Protein AF-A0A285Q6C9-F1 (afdb_monomer_lite)

Structure (mmCIF, N/CA/C/O backbone):
data_AF-A0A285Q6C9-F1
#
_entry.id   AF-A0A285Q6C9-F1
#
loop_
_atom_site.group_PDB
_atom_site.id
_atom_site.type_symbol
_atom_site.label_atom_id
_atom_site.label_alt_id
_atom_site.label_comp_id
_atom_site.label_asym_id
_atom_site.label_entity_id
_atom_site.label_seq_id
_atom_site.pdbx_PDB_ins_code
_atom_site.Cartn_x
_atom_site.Cartn_y
_atom_site.Cartn_z
_atom_site.occupancy
_atom_site.B_iso_or_equiv
_atom_site.auth_seq_id
_atom_site.auth_comp_id
_atom_site.auth_asym_id
_atom_site.auth_atom_id
_atom_site.pdbx_PDB_model_num
ATOM 1 N N . MET A 1 1 ? -42.654 -22.975 80.083 1.00 62.50 1 MET A N 1
ATOM 2 C CA . MET A 1 1 ? -42.907 -23.068 78.622 1.00 62.50 1 MET A CA 1
ATOM 3 C C . MET A 1 1 ? -43.471 -21.779 78.001 1.00 62.50 1 MET A C 1
ATOM 5 O O . MET A 1 1 ? -42.908 -21.329 77.015 1.00 62.50 1 MET A O 1
ATOM 9 N N . LYS A 1 2 ? -44.500 -21.121 78.572 1.00 69.81 2 LYS A N 1
ATOM 10 C CA . LYS A 1 2 ? -45.094 -19.877 78.010 1.00 69.81 2 LYS A CA 1
ATOM 11 C C . LYS A 1 2 ? -44.124 -18.691 77.835 1.00 69.81 2 LYS A C 1
ATOM 13 O O . LYS A 1 2 ? -44.267 -17.933 76.885 1.00 69.81 2 LYS A O 1
ATOM 18 N N . LEU A 1 3 ? -43.153 -18.527 78.736 1.00 76.00 3 LEU A N 1
ATOM 19 C CA . LEU A 1 3 ? -42.164 -17.437 78.679 1.00 76.00 3 LEU A CA 1
ATOM 20 C C . LEU A 1 3 ? -41.164 -17.612 77.526 1.00 76.00 3 LEU A C 1
ATOM 22 O O . LEU A 1 3 ? -40.919 -16.675 76.777 1.00 76.00 3 LEU A O 1
ATOM 26 N N . VAL A 1 4 ? -40.667 -18.835 77.331 1.00 78.81 4 VAL A N 1
ATOM 27 C CA . VAL A 1 4 ? -39.724 -19.178 76.253 1.00 78.81 4 VAL A CA 1
ATOM 28 C C . VAL A 1 4 ? -40.367 -18.986 74.876 1.00 78.81 4 VAL A C 1
ATOM 30 O O . VAL A 1 4 ? -39.743 -18.422 73.984 1.00 78.81 4 VAL A O 1
ATOM 33 N N . LEU A 1 5 ? -41.641 -19.366 74.723 1.00 82.12 5 LEU A N 1
ATOM 34 C CA . LEU A 1 5 ? -42.379 -19.206 73.465 1.00 82.12 5 LEU A CA 1
ATOM 35 C C . LEU A 1 5 ? -42.563 -17.730 73.068 1.00 82.12 5 LEU A C 1
ATOM 37 O O . LEU A 1 5 ? -42.442 -17.398 71.893 1.00 82.12 5 LEU A O 1
ATOM 41 N N . LYS A 1 6 ? -42.798 -16.841 74.045 1.00 80.75 6 LYS A N 1
ATOM 42 C CA . LYS A 1 6 ? -42.922 -15.390 73.815 1.00 80.75 6 LYS A CA 1
ATOM 43 C C . LYS A 1 6 ? -41.599 -14.744 73.394 1.00 80.75 6 LYS A C 1
ATOM 45 O O . LYS A 1 6 ? -41.591 -13.851 72.551 1.00 80.75 6 LYS A O 1
ATOM 50 N N . ILE A 1 7 ? -40.483 -15.199 73.965 1.00 84.81 7 ILE A N 1
ATOM 51 C CA . ILE A 1 7 ? -39.147 -14.706 73.604 1.00 84.81 7 ILE A CA 1
ATOM 52 C C . ILE A 1 7 ? -38.782 -15.187 72.194 1.00 84.81 7 ILE A C 1
ATOM 54 O O . ILE A 1 7 ? -38.379 -14.383 71.357 1.00 84.81 7 ILE A O 1
ATOM 58 N N . ALA A 1 8 ? -39.007 -16.471 71.900 1.00 85.31 8 ALA A N 1
ATOM 59 C CA . ALA A 1 8 ? -38.747 -17.046 70.583 1.00 85.31 8 ALA A CA 1
ATOM 60 C C . ALA A 1 8 ? -39.564 -16.361 69.473 1.00 85.31 8 ALA A C 1
ATOM 62 O O . ALA A 1 8 ? -39.008 -16.029 68.428 1.00 85.31 8 ALA A O 1
ATOM 63 N N . SER A 1 9 ? -40.851 -16.072 69.710 1.00 88.12 9 SER A N 1
ATOM 64 C CA . SER A 1 9 ? -41.679 -15.341 68.740 1.00 88.12 9 SER A CA 1
ATOM 65 C C . SER A 1 9 ? -41.191 -13.911 68.506 1.00 88.12 9 SER A C 1
ATOM 67 O O . SER A 1 9 ? -41.241 -13.431 67.377 1.00 88.12 9 SER A O 1
ATOM 69 N N . GLY A 1 10 ? -40.691 -13.236 69.548 1.00 89.19 10 GLY A N 1
ATOM 70 C CA . GLY A 1 10 ? -40.145 -11.881 69.434 1.00 89.19 10 GLY A CA 1
ATOM 71 C C . GLY A 1 10 ? -38.878 -11.826 68.577 1.00 89.19 10 GLY A C 1
ATOM 72 O O . GLY A 1 10 ? -38.758 -10.960 67.714 1.00 89.19 10 GLY A O 1
ATOM 73 N N . VAL A 1 11 ? -37.969 -12.789 68.756 1.00 91.12 11 VAL A N 1
ATOM 74 C CA . VAL A 1 11 ? -36.733 -12.890 67.958 1.00 91.12 11 VAL A CA 1
ATOM 75 C C . VAL A 1 11 ? -37.040 -13.220 66.496 1.00 91.12 11 VAL A C 1
ATOM 77 O O . VAL A 1 11 ? -36.467 -12.609 65.595 1.00 91.12 11 VAL A O 1
ATOM 80 N N . LEU A 1 12 ? -37.983 -14.135 66.249 1.00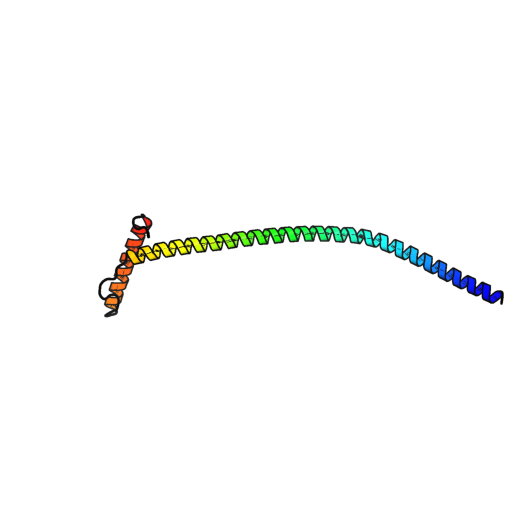 93.31 12 LEU A N 1
ATOM 81 C CA . LEU A 1 12 ? -38.426 -14.478 64.894 1.00 93.31 12 LEU A CA 1
ATOM 82 C C . LEU A 1 12 ? -39.040 -13.273 64.171 1.00 93.31 12 LEU A C 1
ATOM 84 O O . LEU A 1 12 ? -38.666 -12.984 63.036 1.00 93.31 12 LEU A O 1
ATOM 88 N N . LEU A 1 13 ? -39.926 -12.531 64.842 1.00 92.25 13 LEU A N 1
ATOM 89 C CA . LEU A 1 13 ? -40.522 -11.311 64.294 1.00 92.25 13 LEU A CA 1
ATOM 90 C C . LEU A 1 13 ? -39.464 -10.244 63.992 1.00 92.25 13 LEU A C 1
ATOM 92 O O . LEU A 1 13 ? -39.460 -9.688 62.896 1.00 92.25 13 LEU A O 1
ATOM 96 N N . ALA A 1 14 ? -38.529 -9.999 64.912 1.00 92.06 14 ALA A N 1
ATOM 97 C CA . ALA A 1 14 ? -37.446 -9.040 64.697 1.00 92.06 14 ALA A CA 1
ATOM 98 C C . ALA A 1 14 ? -36.561 -9.421 63.496 1.00 92.06 14 ALA A C 1
ATOM 100 O O . ALA A 1 14 ? -36.187 -8.558 62.697 1.00 92.06 14 ALA A O 1
ATOM 101 N N . GLY A 1 15 ? -36.268 -10.715 63.331 1.00 93.81 15 GLY A N 1
ATOM 102 C CA . GLY A 1 15 ? -35.517 -11.234 62.189 1.00 93.81 15 GLY A CA 1
ATOM 103 C C . GLY A 1 15 ? -36.238 -11.009 60.858 1.00 93.81 15 GLY A C 1
ATOM 104 O O . GLY A 1 15 ? -35.632 -10.498 59.917 1.00 93.81 15 GLY A O 1
ATOM 105 N N . ILE A 1 16 ? -37.538 -11.311 60.795 1.00 94.75 16 ILE A N 1
ATOM 106 C CA . IL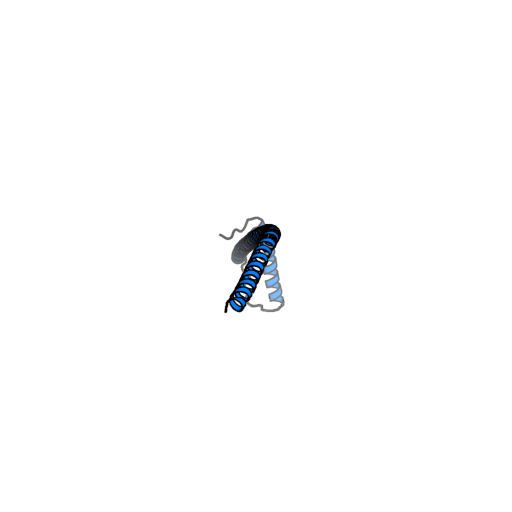E A 1 16 ? -38.358 -11.115 59.588 1.00 94.75 16 ILE A CA 1
ATOM 107 C C . ILE A 1 16 ? -38.437 -9.631 59.215 1.00 94.75 16 ILE A C 1
ATOM 109 O O . ILE A 1 16 ? -38.241 -9.281 58.052 1.00 94.75 16 ILE A O 1
ATOM 113 N N . ILE A 1 17 ? -38.665 -8.751 60.193 1.00 94.69 17 ILE A N 1
ATOM 114 C CA . ILE A 1 17 ? -38.751 -7.304 59.957 1.00 94.69 17 ILE A CA 1
ATOM 115 C C . ILE A 1 17 ? -37.415 -6.772 59.428 1.00 94.69 17 ILE A C 1
ATOM 117 O O . ILE A 1 17 ? -37.381 -6.043 58.440 1.00 94.69 17 ILE A O 1
ATOM 121 N N . THR A 1 18 ? -36.299 -7.187 60.031 1.00 93.81 18 THR A N 1
ATOM 122 C CA . THR A 1 18 ? -34.961 -6.750 59.606 1.00 93.81 18 THR A CA 1
ATOM 123 C C . THR A 1 18 ? -34.633 -7.246 58.197 1.00 93.81 18 THR A C 1
ATOM 125 O O . THR A 1 18 ? -34.053 -6.510 57.396 1.00 93.81 18 THR A O 1
ATOM 128 N N . PHE A 1 19 ? -35.028 -8.478 57.867 1.00 95.00 19 PHE A N 1
ATOM 129 C CA . PHE A 1 19 ? -34.868 -9.035 56.527 1.00 95.00 19 PHE A CA 1
ATOM 130 C C . PHE A 1 19 ? -35.699 -8.270 55.491 1.00 95.00 19 PHE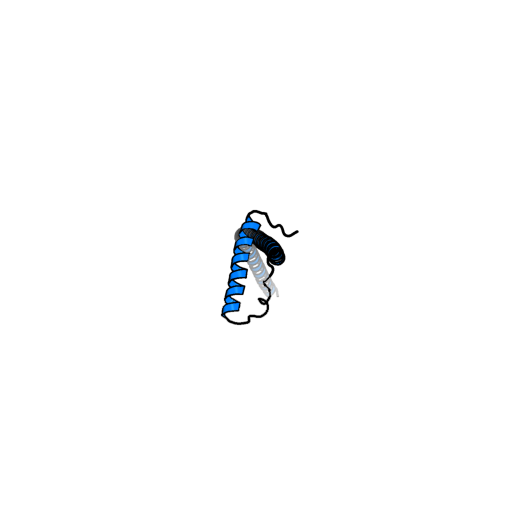 A C 1
ATOM 132 O O . PHE A 1 19 ? -35.160 -7.873 54.460 1.00 95.00 19 PHE A O 1
ATOM 139 N N . ALA A 1 20 ? -36.972 -7.994 55.784 1.00 94.56 20 ALA A N 1
ATOM 140 C CA . ALA A 1 20 ? -37.855 -7.248 54.890 1.00 94.56 20 ALA A CA 1
ATOM 141 C C . ALA A 1 20 ? -37.339 -5.825 54.624 1.00 94.56 20 ALA A C 1
ATOM 143 O O . ALA A 1 20 ? -37.294 -5.393 53.474 1.00 94.56 20 ALA A O 1
ATOM 144 N N . VAL A 1 21 ? -36.870 -5.122 55.662 1.00 94.25 21 VAL A N 1
ATOM 145 C CA . VAL A 1 21 ? -36.283 -3.779 55.525 1.00 94.25 21 VAL A CA 1
ATOM 146 C C . VAL A 1 21 ? -35.014 -3.815 54.675 1.00 94.25 21 VAL A C 1
ATOM 148 O O . VAL A 1 21 ? -34.848 -2.976 53.792 1.00 94.25 21 VAL A O 1
ATOM 151 N N . ARG A 1 22 ? -34.129 -4.799 54.883 1.00 93.06 22 ARG A N 1
ATOM 152 C CA . ARG A 1 22 ? -32.925 -4.945 54.052 1.00 93.06 22 ARG A CA 1
ATOM 153 C C . ARG A 1 22 ? -33.254 -5.283 52.604 1.00 93.06 22 ARG A C 1
ATOM 155 O O . ARG A 1 22 ? -32.651 -4.697 51.714 1.00 93.06 22 ARG A O 1
ATOM 162 N N . ALA A 1 23 ? -34.205 -6.182 52.363 1.00 93.00 23 ALA A N 1
ATOM 163 C CA . ALA A 1 23 ? -34.635 -6.535 51.015 1.00 93.00 23 ALA A CA 1
ATOM 164 C C . ALA A 1 23 ? -35.229 -5.320 50.283 1.00 93.00 23 ALA A C 1
ATOM 166 O O . ALA A 1 23 ? -34.838 -5.038 49.151 1.00 93.00 23 ALA A O 1
ATOM 167 N N . ALA A 1 24 ? -36.093 -4.552 50.956 1.00 92.25 24 ALA A N 1
ATOM 168 C CA . ALA A 1 24 ? -36.651 -3.315 50.417 1.00 92.25 24 ALA A CA 1
ATOM 169 C C . ALA A 1 24 ? -35.549 -2.288 50.109 1.00 92.25 24 ALA A C 1
ATOM 171 O O . ALA A 1 24 ? -35.501 -1.752 49.002 1.00 92.25 24 ALA A O 1
ATOM 172 N N . TYR A 1 25 ? -34.612 -2.083 51.039 1.00 94.00 25 TYR A N 1
ATOM 173 C CA . TYR A 1 25 ? -33.491 -1.162 50.854 1.00 94.00 25 TYR A CA 1
ATOM 174 C C . TYR A 1 25 ? -32.609 -1.549 49.658 1.00 94.00 25 TYR A C 1
ATOM 176 O O . TYR A 1 25 ? -32.301 -0.701 48.827 1.00 94.00 25 TYR A O 1
ATOM 184 N N . VAL A 1 26 ? -32.255 -2.832 49.523 1.00 92.31 26 VAL A N 1
ATOM 185 C CA . VAL A 1 26 ? -31.456 -3.329 48.391 1.00 92.31 26 VAL A CA 1
ATOM 186 C C . VAL A 1 26 ? -32.212 -3.186 47.070 1.00 92.31 26 VAL A C 1
ATOM 188 O O . VAL A 1 26 ? -31.635 -2.746 46.082 1.00 92.31 26 VAL A O 1
ATOM 191 N N . SER A 1 27 ? -33.508 -3.507 47.032 1.00 88.19 27 SER A N 1
ATOM 192 C CA . SER A 1 27 ? -34.302 -3.358 45.804 1.00 88.19 27 SER A CA 1
ATOM 193 C C . SER A 1 27 ? -34.385 -1.901 45.331 1.00 88.19 27 SER A C 1
ATOM 195 O O . SER A 1 27 ? -34.300 -1.628 44.134 1.00 88.19 27 SER A O 1
ATOM 197 N N . TYR A 1 28 ? -34.465 -0.961 46.276 1.00 90.50 28 TYR A N 1
ATOM 198 C CA . TYR A 1 28 ? -34.500 0.469 45.998 1.00 90.50 28 TYR A CA 1
ATOM 199 C C . TYR A 1 28 ? -33.160 0.987 45.460 1.00 90.50 28 TYR A C 1
ATOM 201 O O . TYR A 1 28 ? -33.127 1.692 44.452 1.00 90.50 28 TYR A O 1
ATOM 209 N N . THR A 1 29 ? -32.039 0.602 46.081 1.00 88.38 29 THR A N 1
ATOM 210 C CA . THR A 1 29 ? -30.710 1.037 45.623 1.00 88.38 29 THR A CA 1
ATOM 211 C C . THR A 1 29 ? -30.343 0.445 44.265 1.00 88.38 29 THR A C 1
ATOM 213 O O . THR A 1 29 ? -29.736 1.136 43.447 1.00 88.38 29 THR A O 1
ATOM 216 N N . VAL A 1 30 ? -30.754 -0.797 43.987 1.00 89.06 30 VAL A N 1
ATOM 217 C CA . VAL A 1 30 ? -30.553 -1.435 42.679 1.00 89.06 30 VAL A CA 1
ATOM 218 C C . VAL A 1 30 ? -31.293 -0.679 41.577 1.00 89.06 30 VAL A C 1
ATOM 220 O O . VAL A 1 30 ? -30.696 -0.423 40.535 1.00 89.06 30 VAL A O 1
ATOM 223 N N . HIS A 1 31 ? -32.543 -0.263 41.798 1.00 84.25 31 HIS A N 1
ATOM 224 C CA . HIS A 1 31 ? -33.301 0.481 40.786 1.00 84.25 31 HIS A CA 1
ATOM 225 C C . HIS A 1 31 ? -32.611 1.789 40.379 1.00 84.25 31 HIS A C 1
ATOM 227 O O . HIS A 1 31 ? -32.392 2.017 39.189 1.00 84.25 31 HIS A O 1
ATOM 233 N N . ILE A 1 32 ? -32.175 2.585 41.358 1.00 85.81 32 ILE A N 1
ATOM 234 C CA . ILE A 1 32 ? -31.468 3.851 41.108 1.00 85.81 32 ILE A CA 1
ATOM 235 C C . ILE A 1 32 ? -30.137 3.602 40.387 1.00 85.81 32 ILE A C 1
ATOM 237 O O . ILE A 1 32 ? -29.791 4.306 39.440 1.00 85.81 32 ILE A O 1
ATOM 241 N N . ALA A 1 33 ? -29.396 2.569 40.796 1.00 86.88 33 ALA A N 1
ATOM 242 C CA . ALA A 1 33 ? -28.129 2.228 40.160 1.00 86.88 33 ALA A CA 1
ATOM 243 C C . ALA A 1 33 ? -28.310 1.786 38.697 1.00 86.88 33 ALA A C 1
ATOM 245 O O . ALA A 1 33 ? -27.479 2.115 37.852 1.00 86.88 33 ALA A O 1
ATOM 246 N N . THR A 1 34 ? -29.387 1.060 38.376 1.00 88.56 34 THR A N 1
ATOM 247 C CA . THR A 1 34 ? -29.621 0.568 37.009 1.00 88.56 34 THR A CA 1
ATOM 248 C C . THR A 1 34 ? -29.931 1.667 35.999 1.00 88.56 34 THR A C 1
ATOM 250 O O . THR A 1 34 ? -29.563 1.514 34.837 1.00 88.56 34 THR A O 1
ATOM 253 N N . GLU A 1 35 ? -30.567 2.767 36.405 1.00 85.44 35 GLU A N 1
ATOM 254 C CA . GLU A 1 35 ? -30.864 3.888 35.501 1.00 85.44 35 GLU A CA 1
ATOM 255 C C . GLU A 1 35 ? -29.586 4.620 35.083 1.00 85.44 35 GLU A C 1
ATOM 257 O O . GLU A 1 35 ? -29.323 4.747 33.888 1.00 85.44 35 GLU A O 1
ATOM 262 N N . ALA A 1 36 ? -28.723 4.961 36.045 1.00 84.62 36 ALA A N 1
ATOM 263 C CA . ALA A 1 36 ? -27.422 5.571 35.761 1.00 84.62 36 ALA A CA 1
ATOM 264 C C . ALA A 1 36 ? -26.522 4.660 34.904 1.00 84.62 36 ALA A C 1
ATOM 266 O O . ALA A 1 36 ? -25.787 5.125 34.032 1.00 84.62 36 ALA A O 1
ATOM 267 N N . LEU A 1 37 ? -26.592 3.341 35.124 1.00 88.38 37 LEU A N 1
ATOM 268 C CA . LEU A 1 37 ? -25.827 2.381 34.331 1.00 88.38 37 LEU A CA 1
ATOM 269 C C . LEU A 1 37 ? -26.340 2.284 32.889 1.00 88.38 37 LEU A C 1
ATOM 271 O O . LEU A 1 37 ? -25.541 2.125 31.970 1.00 88.38 37 LEU A O 1
ATOM 275 N N . ARG A 1 38 ? -27.661 2.361 32.678 1.00 89.06 38 ARG A N 1
ATOM 276 C CA . ARG A 1 38 ? -28.265 2.285 31.340 1.00 89.06 38 ARG A CA 1
ATOM 277 C C . ARG A 1 38 ? -27.823 3.447 30.465 1.00 89.06 38 ARG A C 1
ATOM 279 O O . ARG A 1 38 ? -27.422 3.189 29.338 1.00 89.06 38 ARG A O 1
ATOM 286 N N . GLU A 1 39 ? -27.828 4.668 30.992 1.00 88.06 39 GLU A N 1
ATOM 287 C CA . GLU A 1 39 ? -27.376 5.854 30.252 1.00 88.06 39 GLU A CA 1
ATOM 288 C C . GLU A 1 39 ? -25.897 5.747 29.849 1.00 88.06 39 GLU A C 1
ATOM 290 O O . GLU A 1 39 ? -25.541 5.963 28.687 1.00 88.06 39 GLU A O 1
ATOM 295 N N . ALA A 1 40 ? -25.038 5.307 30.776 1.00 87.12 40 ALA A N 1
ATOM 296 C CA . ALA A 1 40 ? -23.621 5.092 30.492 1.00 87.12 40 ALA A CA 1
ATOM 297 C C . ALA A 1 40 ? -23.393 3.990 29.440 1.00 87.12 40 ALA A C 1
ATOM 299 O O . ALA A 1 40 ? -22.531 4.122 28.568 1.00 87.12 40 ALA A O 1
ATOM 300 N N . VAL A 1 41 ? -24.177 2.906 29.488 1.00 91.56 41 VAL A N 1
ATOM 301 C CA . VAL A 1 41 ? -24.104 1.815 28.504 1.00 91.56 41 VAL A CA 1
ATOM 302 C C . VAL A 1 41 ? -24.586 2.276 27.130 1.00 91.56 41 VAL A C 1
ATOM 304 O O . VAL A 1 41 ? -23.943 1.936 26.139 1.00 91.56 41 VAL A O 1
ATOM 307 N N . THR A 1 42 ? -25.666 3.060 27.043 1.00 92.06 42 THR A N 1
ATOM 308 C CA . THR A 1 42 ? -26.161 3.576 25.756 1.00 92.06 42 THR A CA 1
ATOM 309 C C . THR A 1 42 ? -25.153 4.511 25.103 1.00 92.06 42 THR A C 1
ATOM 311 O O . THR A 1 42 ? -24.831 4.330 23.932 1.00 92.06 42 THR A O 1
ATOM 314 N N . GLU A 1 43 ? -24.559 5.431 25.867 1.00 91.81 43 GLU A N 1
ATOM 315 C CA . GLU A 1 43 ? -23.538 6.338 25.339 1.00 91.81 43 GLU A CA 1
ATOM 316 C C . GLU A 1 43 ? -22.297 5.565 24.862 1.00 91.81 43 GLU A C 1
ATOM 318 O O . GLU A 1 43 ? -21.718 5.847 23.807 1.00 91.81 43 GLU A O 1
ATOM 323 N N . GLN A 1 44 ? -21.893 4.535 25.609 1.00 91.56 44 GLN A N 1
ATOM 324 C CA . GLN A 1 44 ? -20.771 3.688 25.224 1.00 91.56 44 GLN A CA 1
ATOM 325 C C . GLN A 1 44 ? -21.079 2.857 23.969 1.00 91.56 44 GLN A C 1
ATOM 327 O O . GLN A 1 44 ? -20.200 2.696 23.119 1.00 91.56 44 GLN A O 1
ATOM 332 N N . GLN A 1 45 ? -22.308 2.353 23.829 1.00 93.56 45 GLN A N 1
ATOM 333 C CA . GLN A 1 45 ? -22.756 1.627 22.641 1.00 93.56 45 GLN A CA 1
ATOM 334 C C . GLN A 1 45 ? -22.783 2.522 21.403 1.00 93.56 45 GLN A C 1
ATOM 336 O O . GLN A 1 45 ? -22.284 2.105 20.360 1.00 93.56 45 GLN A O 1
ATOM 341 N N . GLU A 1 46 ? -23.284 3.752 21.508 1.00 93.56 46 GLU A N 1
ATOM 342 C CA . GLU A 1 46 ? -23.290 4.707 20.395 1.00 93.56 46 GLU A CA 1
ATOM 343 C C . GLU A 1 46 ? -21.869 5.057 19.946 1.00 93.56 46 GLU A C 1
ATOM 345 O O . GLU A 1 46 ? -21.548 4.985 18.757 1.00 93.56 46 GLU A O 1
ATOM 350 N N . ARG A 1 47 ? -20.970 5.345 20.895 1.00 93.19 47 ARG A N 1
ATOM 351 C CA . ARG A 1 47 ? -19.551 5.592 20.594 1.00 93.19 47 ARG A CA 1
ATOM 352 C C . ARG A 1 47 ? -18.885 4.373 19.955 1.00 93.19 47 ARG A C 1
ATOM 354 O O . ARG A 1 47 ? -18.100 4.523 19.019 1.00 93.19 47 ARG A O 1
ATOM 361 N N . ALA A 1 48 ? -19.191 3.168 20.435 1.00 94.44 48 ALA A N 1
ATOM 362 C CA . ALA A 1 48 ? -18.676 1.934 19.853 1.00 94.44 48 ALA A CA 1
ATOM 363 C C . ALA A 1 48 ? -19.204 1.711 18.427 1.00 94.44 48 ALA A C 1
ATOM 365 O O . ALA A 1 48 ? -18.417 1.355 17.551 1.00 94.44 48 ALA A O 1
ATOM 366 N N . ALA A 1 49 ? -20.489 1.974 18.179 1.00 95.69 49 ALA A N 1
ATOM 367 C CA . ALA A 1 49 ? -21.101 1.869 16.858 1.00 95.69 49 ALA A CA 1
ATOM 368 C C . ALA A 1 49 ? -20.482 2.866 15.867 1.00 95.69 49 ALA A C 1
ATOM 370 O O . ALA A 1 49 ? -20.113 2.474 14.760 1.00 95.69 49 ALA A O 1
ATOM 371 N N . MET A 1 50 ? -20.268 4.122 16.280 1.00 95.19 50 MET A N 1
ATOM 372 C CA . MET A 1 50 ? -19.577 5.117 15.451 1.00 95.19 50 MET A CA 1
ATOM 373 C C . MET A 1 50 ? -18.139 4.698 15.130 1.00 95.19 50 MET A C 1
ATOM 375 O O . MET A 1 50 ? -17.733 4.730 13.970 1.00 95.19 50 MET A O 1
ATOM 379 N N . MET A 1 51 ? -17.378 4.231 16.126 1.00 95.56 51 MET A N 1
ATOM 380 C CA . MET A 1 51 ? -16.015 3.740 15.896 1.00 95.56 51 MET A CA 1
ATOM 381 C C . MET A 1 51 ? -15.975 2.512 14.980 1.00 95.56 51 MET A C 1
ATOM 383 O O . MET A 1 51 ? -15.026 2.351 14.212 1.00 95.56 51 MET A O 1
ATOM 387 N N . GLN A 1 52 ? -16.962 1.618 15.063 1.00 95.50 52 GLN A N 1
ATOM 388 C CA . GLN A 1 52 ? -17.054 0.469 14.163 1.00 95.50 52 GLN A CA 1
ATOM 389 C C . GLN A 1 52 ? -17.350 0.912 12.730 1.00 95.50 52 GLN A C 1
ATOM 391 O O . GLN A 1 52 ? -16.626 0.498 11.825 1.00 95.50 52 GLN A O 1
ATOM 396 N N . ALA A 1 53 ? -18.319 1.809 12.535 1.00 95.44 53 ALA A N 1
ATOM 397 C CA . ALA A 1 53 ? -18.641 2.363 11.223 1.00 95.44 53 ALA A CA 1
ATOM 398 C C . ALA A 1 53 ? -17.429 3.065 10.583 1.00 95.44 53 ALA A C 1
ATOM 400 O O . ALA A 1 53 ? -17.105 2.810 9.423 1.00 95.44 53 ALA A O 1
ATOM 401 N N . GLU A 1 54 ? -16.690 3.869 11.354 1.00 95.94 54 GLU A N 1
ATOM 402 C CA . GLU A 1 54 ? -15.478 4.535 10.865 1.00 95.94 54 GLU A CA 1
ATOM 403 C C . GLU A 1 54 ? -14.389 3.522 10.475 1.00 95.94 54 GLU A C 1
ATOM 405 O O . GLU A 1 54 ? -13.759 3.640 9.423 1.00 95.94 54 GLU A O 1
ATOM 410 N N . ARG A 1 55 ? -14.173 2.479 11.287 1.00 95.62 55 ARG A N 1
ATOM 411 C CA . ARG A 1 55 ? -13.201 1.418 10.971 1.00 95.62 55 ARG A CA 1
ATOM 412 C C . ARG A 1 55 ? -13.574 0.659 9.705 1.00 95.62 55 ARG A C 1
ATOM 414 O O . ARG A 1 55 ? -12.684 0.330 8.918 1.00 95.62 55 ARG A O 1
ATOM 421 N N . GLU A 1 56 ? -14.854 0.373 9.504 1.00 96.25 56 GLU A N 1
ATOM 422 C CA . GLU A 1 56 ? -15.349 -0.282 8.294 1.00 96.25 56 GLU A CA 1
ATOM 423 C C . GLU A 1 56 ? -15.146 0.593 7.059 1.00 96.25 56 GLU A C 1
ATOM 425 O O . GLU A 1 56 ? -14.653 0.109 6.034 1.00 96.25 56 GLU A O 1
ATOM 430 N N . GLU A 1 57 ? -15.440 1.890 7.163 1.00 96.12 57 GLU A N 1
ATOM 431 C CA . GLU A 1 57 ? -15.198 2.846 6.088 1.00 96.12 57 GLU A CA 1
ATOM 432 C C . GLU A 1 57 ? -13.703 2.945 5.760 1.00 96.12 57 GLU A C 1
ATOM 434 O O . GLU A 1 57 ? -13.304 2.779 4.602 1.00 96.12 57 GLU A O 1
ATOM 439 N N . GLN A 1 58 ? -12.848 3.102 6.772 1.00 96.75 58 GLN A N 1
ATOM 440 C CA . GLN A 1 58 ? -11.398 3.123 6.590 1.00 96.75 58 GLN A CA 1
ATOM 441 C C . GLN A 1 58 ? -10.881 1.817 5.972 1.00 96.75 58 GLN A C 1
ATOM 443 O O . GLN A 1 58 ? -10.025 1.844 5.083 1.00 96.75 58 GLN A O 1
ATOM 448 N N . ALA A 1 59 ? -11.396 0.661 6.397 1.00 96.94 59 AL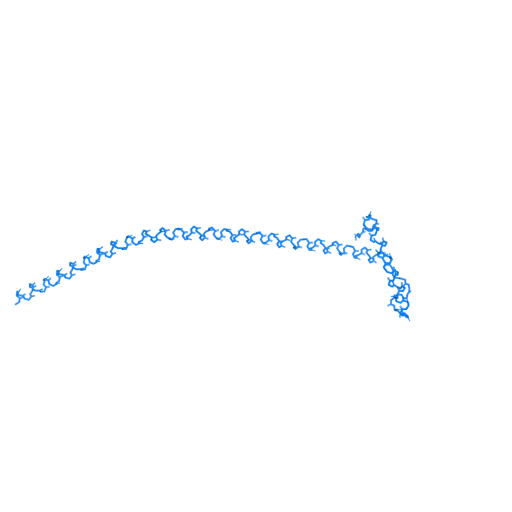A A N 1
ATOM 449 C CA . ALA A 1 59 ? -11.035 -0.629 5.820 1.00 96.94 59 ALA A CA 1
ATOM 450 C C . ALA A 1 59 ? -11.467 -0.730 4.350 1.00 96.94 59 ALA A C 1
ATOM 452 O O . ALA A 1 59 ? -10.706 -1.229 3.514 1.00 96.94 59 ALA A O 1
ATOM 453 N N . ARG A 1 60 ? -12.655 -0.222 4.005 1.00 96.81 60 ARG A N 1
ATOM 454 C CA . ARG A 1 60 ? -13.155 -0.169 2.626 1.00 96.81 60 ARG A CA 1
ATOM 455 C C . ARG A 1 60 ? -12.287 0.735 1.753 1.00 96.81 60 ARG A C 1
ATOM 457 O O . ARG A 1 60 ? -11.906 0.327 0.655 1.00 96.81 60 ARG A O 1
ATOM 464 N N . LEU A 1 61 ? -11.923 1.917 2.247 1.00 97.25 61 LEU A N 1
ATOM 465 C CA . LEU A 1 61 ? -11.041 2.850 1.545 1.00 97.25 61 LEU A CA 1
ATOM 466 C C . LEU A 1 61 ? -9.648 2.251 1.325 1.00 97.25 61 LEU A C 1
ATOM 468 O O . LEU A 1 61 ? -9.136 2.305 0.207 1.00 97.25 61 LEU A O 1
ATOM 472 N N . LYS A 1 62 ? -9.066 1.604 2.342 1.00 97.12 62 LYS A N 1
ATOM 473 C CA . LYS A 1 62 ? -7.777 0.903 2.216 1.00 97.12 62 LYS A CA 1
ATOM 474 C C . LYS A 1 62 ? -7.830 -0.204 1.166 1.00 97.12 62 LYS A C 1
ATOM 476 O O . LYS A 1 62 ? -6.944 -0.271 0.316 1.00 97.12 62 LYS A O 1
ATOM 481 N N . LYS A 1 63 ? -8.884 -1.029 1.163 1.00 97.19 63 LYS A N 1
ATOM 482 C CA . LYS A 1 63 ? -9.080 -2.070 0.137 1.00 97.19 63 LYS A CA 1
ATOM 483 C C . LYS A 1 63 ? -9.166 -1.469 -1.265 1.00 97.19 63 LYS A C 1
ATOM 485 O O . LYS A 1 63 ? -8.520 -1.972 -2.181 1.00 97.19 63 LYS A O 1
ATOM 490 N N . LEU A 1 64 ? -9.912 -0.377 -1.432 1.00 97.50 64 LEU A N 1
ATOM 491 C CA . LEU A 1 64 ? -10.044 0.300 -2.722 1.00 97.50 64 LEU A CA 1
ATOM 492 C C . LEU A 1 64 ? -8.708 0.889 -3.200 1.00 97.50 64 LEU A C 1
ATOM 494 O O . LEU A 1 64 ? -8.358 0.756 -4.372 1.00 97.50 64 LEU A O 1
ATOM 498 N N . GLN A 1 65 ? -7.943 1.516 -2.306 1.00 96.94 65 GLN A N 1
ATOM 499 C CA . GLN A 1 65 ? -6.609 2.030 -2.622 1.00 96.94 65 GLN A CA 1
ATOM 500 C C . GLN A 1 65 ? -5.648 0.904 -3.013 1.00 96.94 65 GLN A C 1
ATOM 502 O O . GLN A 1 65 ? -4.937 1.025 -4.009 1.00 96.94 65 GLN A O 1
ATOM 507 N N . GLN A 1 66 ? -5.668 -0.209 -2.278 1.00 96.88 66 GLN A N 1
ATOM 508 C CA . GLN A 1 66 ? -4.844 -1.376 -2.578 1.00 96.88 66 GLN A CA 1
ATOM 509 C C . GLN A 1 66 ? -5.189 -1.974 -3.948 1.00 96.88 66 GLN A C 1
ATOM 511 O O . GLN A 1 66 ? -4.285 -2.243 -4.736 1.00 96.88 66 GLN A O 1
ATOM 516 N N . GLN A 1 67 ? -6.477 -2.123 -4.269 1.00 97.06 67 GLN A N 1
ATOM 517 C CA . GLN A 1 67 ? -6.916 -2.590 -5.588 1.00 97.06 67 GLN A CA 1
ATOM 518 C C . GLN A 1 67 ? -6.432 -1.660 -6.703 1.00 97.06 67 GLN A C 1
ATOM 520 O O . GLN A 1 67 ? -5.818 -2.122 -7.661 1.00 97.06 67 GLN A O 1
ATOM 525 N N . ARG A 1 68 ? -6.599 -0.341 -6.543 1.00 97.06 68 ARG A N 1
ATOM 526 C CA . ARG A 1 68 ? -6.100 0.644 -7.517 1.00 97.06 68 ARG A CA 1
ATOM 527 C C . ARG A 1 68 ? -4.587 0.557 -7.710 1.00 97.06 68 ARG A C 1
ATOM 529 O O . ARG A 1 68 ? -4.117 0.673 -8.839 1.00 97.06 68 ARG A O 1
ATOM 536 N N . ALA A 1 69 ? -3.827 0.348 -6.635 1.00 96.81 69 ALA A N 1
ATOM 537 C CA . ALA A 1 69 ? -2.378 0.190 -6.710 1.00 96.81 69 ALA A CA 1
ATOM 538 C C . ALA A 1 69 ? -1.981 -1.085 -7.472 1.00 96.81 69 ALA A C 1
ATOM 540 O O . ALA A 1 69 ? -1.095 -1.034 -8.326 1.00 96.81 69 ALA A O 1
ATOM 541 N N . ILE A 1 70 ? -2.668 -2.204 -7.218 1.00 97.25 70 ILE A N 1
ATOM 542 C CA . ILE A 1 70 ? -2.457 -3.471 -7.934 1.00 97.25 70 ILE A CA 1
ATOM 543 C C . ILE A 1 70 ? -2.789 -3.310 -9.420 1.00 97.25 70 ILE A C 1
ATOM 545 O O . ILE A 1 70 ? -1.989 -3.696 -10.272 1.00 97.25 70 ILE A O 1
ATOM 549 N N . ASP A 1 71 ? -3.920 -2.691 -9.750 1.00 97.00 71 ASP A N 1
ATOM 550 C CA . ASP A 1 71 ? -4.331 -2.473 -11.138 1.00 97.00 71 ASP A CA 1
ATOM 551 C C . ASP A 1 71 ? -3.369 -1.541 -11.880 1.00 97.00 71 ASP A C 1
ATOM 553 O O . ASP A 1 71 ? -3.002 -1.804 -13.029 1.00 97.00 71 ASP A O 1
ATOM 557 N N . ALA A 1 72 ? -2.908 -0.471 -11.227 1.00 96.88 72 ALA A N 1
ATOM 558 C CA . ALA A 1 72 ? -1.902 0.428 -11.783 1.00 96.88 72 ALA A CA 1
ATOM 559 C C . ALA A 1 72 ? -0.570 -0.298 -12.024 1.00 96.88 72 ALA A C 1
ATOM 561 O O . ALA A 1 72 ? 0.029 -0.149 -13.093 1.00 96.88 72 ALA A O 1
ATOM 562 N N . ALA A 1 73 ? -0.128 -1.127 -11.074 1.00 96.50 73 ALA A N 1
ATOM 563 C CA . ALA A 1 73 ? 1.070 -1.946 -11.222 1.00 96.50 73 ALA A CA 1
ATOM 564 C C . ALA A 1 73 ? 0.927 -2.954 -12.372 1.00 96.50 73 ALA A C 1
ATOM 566 O O . ALA A 1 73 ? 1.839 -3.088 -13.190 1.00 96.50 73 ALA A O 1
ATOM 567 N N . ARG A 1 74 ? -0.237 -3.604 -12.495 1.00 96.69 74 ARG A N 1
ATOM 568 C CA . ARG A 1 74 ? -0.538 -4.544 -13.581 1.00 96.69 74 ARG A CA 1
ATOM 569 C C . ARG A 1 74 ? -0.509 -3.858 -14.941 1.00 96.69 74 ARG A C 1
ATOM 571 O O . ARG A 1 74 ? 0.157 -4.356 -15.845 1.00 96.69 74 ARG A O 1
ATOM 578 N N . LYS A 1 75 ? -1.166 -2.703 -15.085 1.00 96.38 75 LYS A N 1
ATOM 579 C CA . LYS A 1 75 ? -1.134 -1.913 -16.328 1.00 96.38 75 LYS A CA 1
ATOM 580 C C . LYS A 1 75 ? 0.293 -1.504 -16.684 1.00 96.38 75 LYS A C 1
ATOM 582 O O . LYS A 1 75 ? 0.724 -1.722 -17.810 1.00 96.38 75 LYS A O 1
ATOM 587 N N . LYS A 1 76 ? 1.062 -0.994 -15.717 1.00 95.50 76 LYS A N 1
ATOM 588 C CA . LYS A 1 76 ? 2.468 -0.620 -15.930 1.00 95.50 76 LYS A CA 1
ATOM 589 C C . LYS A 1 76 ? 3.324 -1.815 -16.359 1.00 95.50 76 LYS A C 1
ATOM 591 O O . LYS A 1 76 ? 4.144 -1.678 -17.260 1.00 95.50 76 LYS A O 1
ATOM 596 N N . SER A 1 77 ? 3.123 -2.979 -15.742 1.00 95.44 77 SER A N 1
ATOM 597 C CA . SER A 1 77 ? 3.811 -4.222 -16.105 1.00 95.44 77 SER A CA 1
ATOM 598 C C . SER A 1 77 ? 3.458 -4.676 -17.524 1.00 95.44 77 SER A C 1
ATOM 600 O O . SER A 1 77 ? 4.355 -5.014 -18.292 1.00 95.44 77 SER A O 1
ATOM 602 N N . GLN A 1 78 ? 2.181 -4.614 -17.908 1.00 96.00 78 GLN A N 1
ATOM 603 C CA . GLN A 1 78 ? 1.734 -4.951 -19.262 1.00 96.00 78 GLN A CA 1
ATOM 604 C C . GLN A 1 78 ? 2.328 -4.009 -20.313 1.00 96.00 78 GLN A C 1
ATOM 606 O O . GLN A 1 78 ? 2.831 -4.476 -21.331 1.00 96.00 78 GLN A O 1
ATOM 611 N N . GLU A 1 79 ? 2.319 -2.701 -20.059 1.00 93.06 79 GLU A N 1
ATOM 612 C CA . GLU A 1 79 ? 2.919 -1.708 -20.956 1.00 93.06 79 GLU A CA 1
ATOM 613 C C . GLU A 1 79 ? 4.438 -1.883 -21.068 1.00 93.06 79 GLU A C 1
ATOM 615 O O . GLU A 1 79 ? 4.994 -1.827 -22.165 1.00 93.06 79 GLU A O 1
ATOM 620 N N . TYR A 1 80 ? 5.113 -2.186 -19.957 1.00 93.56 80 TYR A N 1
ATOM 621 C CA . TYR A 1 80 ? 6.533 -2.526 -19.973 1.00 93.56 80 TYR A CA 1
ATOM 622 C C . TYR A 1 80 ? 6.805 -3.787 -20.802 1.00 93.56 80 TYR A C 1
ATOM 624 O O . TYR A 1 80 ? 7.701 -3.780 -21.640 1.00 93.56 80 TYR A O 1
ATOM 632 N N . ALA A 1 81 ? 6.006 -4.844 -20.632 1.00 94.56 81 ALA A N 1
ATOM 633 C CA . ALA A 1 81 ? 6.151 -6.085 -21.389 1.00 94.56 81 ALA A CA 1
ATOM 634 C C . ALA A 1 81 ? 5.890 -5.893 -22.893 1.00 94.56 81 ALA A C 1
ATOM 636 O O . ALA A 1 81 ? 6.582 -6.486 -23.717 1.00 94.56 81 ALA A O 1
ATOM 637 N N . LYS A 1 82 ? 4.919 -5.053 -23.274 1.00 93.50 82 LYS A N 1
ATOM 638 C CA . LYS A 1 82 ? 4.695 -4.655 -24.676 1.00 93.50 82 LYS A CA 1
ATOM 639 C C . LYS A 1 82 ? 5.899 -3.906 -25.243 1.00 93.50 82 LYS A C 1
ATOM 641 O O . LYS A 1 82 ? 6.442 -4.322 -26.262 1.00 93.50 82 LYS A O 1
ATOM 646 N N . LYS A 1 83 ? 6.378 -2.871 -24.540 1.00 93.62 83 LYS A N 1
ATOM 647 C CA . LYS A 1 83 ? 7.561 -2.101 -24.955 1.00 93.62 83 LYS A CA 1
ATOM 648 C C . LYS A 1 83 ? 8.799 -2.992 -25.071 1.00 93.62 83 LYS A C 1
ATOM 650 O O . LYS A 1 83 ? 9.569 -2.837 -26.011 1.00 93.62 83 LYS A O 1
ATOM 655 N N . GLN A 1 84 ? 8.988 -3.929 -24.143 1.00 94.62 84 GLN A N 1
ATOM 656 C CA . GLN A 1 84 ? 10.121 -4.852 -24.159 1.00 94.62 84 GLN A CA 1
ATOM 657 C C . GLN A 1 84 ? 10.059 -5.819 -25.346 1.00 94.62 84 GLN A C 1
ATOM 659 O O . GLN A 1 84 ? 11.089 -6.063 -25.964 1.00 94.62 84 GLN A O 1
ATOM 664 N N . ARG A 1 85 ? 8.870 -6.333 -25.691 1.00 94.56 85 ARG A N 1
ATOM 665 C CA . ARG A 1 85 ? 8.679 -7.150 -26.900 1.00 94.56 85 ARG A CA 1
ATOM 666 C C . ARG A 1 85 ? 9.006 -6.354 -28.161 1.00 94.56 85 ARG A C 1
ATOM 668 O O . ARG A 1 85 ? 9.893 -6.755 -28.896 1.00 94.56 85 ARG A O 1
ATOM 675 N N . ALA A 1 86 ? 8.420 -5.166 -28.309 1.00 94.81 86 ALA A N 1
ATOM 676 C CA . ALA A 1 86 ? 8.721 -4.276 -29.431 1.00 94.81 86 ALA A CA 1
ATOM 677 C C . ALA A 1 86 ? 10.218 -3.934 -29.540 1.00 94.81 86 ALA A C 1
ATOM 679 O O . ALA A 1 86 ? 10.749 -3.830 -30.640 1.00 94.81 86 ALA A O 1
ATOM 680 N N . TRP A 1 87 ? 10.912 -3.762 -28.411 1.00 95.81 87 TRP A N 1
ATOM 681 C CA . TRP A 1 87 ? 12.359 -3.547 -28.407 1.00 95.81 87 TRP A CA 1
ATOM 682 C C . TRP A 1 87 ? 13.131 -4.772 -28.901 1.00 95.81 87 TRP A C 1
ATOM 684 O O . TRP A 1 87 ? 14.068 -4.615 -29.677 1.00 95.81 87 TRP A O 1
ATOM 694 N N . ASN A 1 88 ? 12.754 -5.970 -28.451 1.00 93.62 88 ASN A N 1
ATOM 695 C CA . ASN A 1 88 ? 13.397 -7.210 -28.880 1.00 93.62 88 ASN A CA 1
ATOM 696 C C . ASN A 1 88 ? 13.206 -7.452 -30.385 1.00 93.62 88 ASN A C 1
ATOM 698 O O . ASN A 1 88 ? 14.127 -7.941 -31.027 1.00 93.62 88 ASN A O 1
ATOM 702 N N . ASP A 1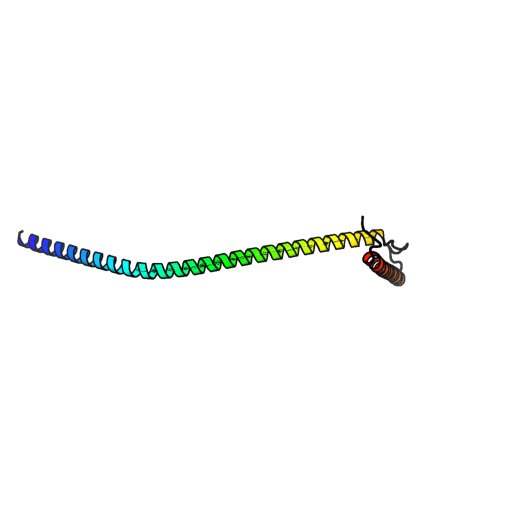 89 ? 12.052 -7.068 -30.936 1.00 93.62 89 ASP A N 1
ATOM 703 C CA . ASP A 1 89 ? 11.771 -7.178 -32.372 1.00 93.62 89 ASP A CA 1
ATOM 704 C C . ASP A 1 89 ? 12.507 -6.098 -33.189 1.00 93.62 89 ASP A C 1
ATOM 706 O O . ASP A 1 89 ? 12.913 -6.336 -34.324 1.00 93.62 89 ASP A O 1
ATOM 710 N N . TYR A 1 90 ? 12.693 -4.901 -32.619 1.00 94.38 90 TYR A N 1
ATOM 711 C CA . TYR A 1 90 ? 13.368 -3.776 -33.274 1.00 94.38 90 TYR A CA 1
ATOM 712 C C . TYR A 1 90 ? 14.896 -3.904 -33.276 1.00 94.38 90 TYR A C 1
ATOM 714 O O . TYR A 1 90 ? 15.554 -3.553 -34.255 1.00 94.38 90 TYR A O 1
ATOM 722 N N . TYR A 1 91 ? 15.485 -4.330 -32.156 1.00 95.38 91 TYR A N 1
ATOM 723 C CA . TYR A 1 91 ? 16.929 -4.299 -31.966 1.00 95.38 91 TYR A CA 1
ATOM 724 C C . TYR A 1 91 ? 17.588 -5.619 -32.346 1.00 95.38 91 TYR A C 1
ATOM 726 O O . TYR A 1 91 ? 17.486 -6.611 -31.627 1.00 95.38 91 TYR A O 1
ATOM 734 N N . VAL A 1 92 ? 18.384 -5.574 -33.410 1.00 93.50 92 VAL A N 1
ATOM 735 C CA . VAL A 1 92 ? 19.298 -6.652 -33.787 1.00 93.50 92 VAL A CA 1
ATOM 736 C C . VAL A 1 92 ? 20.721 -6.238 -33.423 1.00 93.50 92 VAL A C 1
ATOM 738 O O . VAL A 1 92 ? 21.177 -5.146 -33.770 1.00 93.50 92 VAL A O 1
ATOM 741 N N . ALA A 1 93 ? 21.420 -7.094 -32.676 1.00 91.94 93 ALA A N 1
ATOM 742 C CA . ALA A 1 93 ? 22.809 -6.845 -32.318 1.00 91.94 93 ALA A CA 1
ATOM 743 C C . ALA A 1 93 ? 23.717 -6.995 -33.554 1.00 91.94 93 ALA A C 1
ATOM 745 O O . ALA A 1 93 ? 23.529 -7.939 -34.324 1.00 91.94 93 ALA A O 1
ATOM 746 N N . PRO A 1 94 ? 24.714 -6.111 -33.743 1.00 90.31 94 PRO A N 1
ATOM 747 C CA . PRO A 1 94 ? 25.742 -6.307 -34.757 1.00 90.31 94 PRO A CA 1
ATOM 748 C C . PRO A 1 94 ? 26.523 -7.602 -34.516 1.00 90.31 94 PRO A C 1
ATOM 750 O O . PRO A 1 94 ? 26.699 -8.031 -33.370 1.00 90.31 94 PRO A O 1
ATOM 753 N N . GLU A 1 95 ? 27.024 -8.200 -35.594 1.00 90.88 95 GLU A N 1
ATOM 754 C CA . GLU A 1 95 ? 27.829 -9.418 -35.518 1.00 90.88 95 GLU A CA 1
ATOM 755 C C . GLU A 1 95 ? 29.037 -9.229 -34.584 1.00 90.88 95 GLU A C 1
ATOM 757 O O . GLU A 1 95 ? 29.733 -8.215 -34.621 1.00 90.88 95 GLU A O 1
ATOM 762 N N . GLY A 1 96 ? 29.288 -10.216 -33.722 1.00 89.88 96 GLY A N 1
ATOM 763 C CA . GLY A 1 96 ? 30.389 -10.180 -32.761 1.00 89.88 96 GLY A CA 1
ATOM 764 C C . GLY A 1 96 ? 30.082 -9.453 -31.449 1.00 89.88 96 GLY A C 1
ATOM 765 O O . GLY A 1 96 ? 30.847 -9.622 -30.507 1.00 89.88 96 GLY A O 1
ATOM 766 N N . CYS A 1 97 ? 28.960 -8.737 -31.313 1.00 92.31 97 CYS A N 1
ATOM 767 C CA . CYS A 1 97 ? 28.588 -8.101 -30.040 1.00 92.31 97 CYS A CA 1
ATOM 768 C C . CYS A 1 97 ? 28.066 -9.076 -28.964 1.00 92.31 97 CYS A C 1
ATOM 770 O O . CYS A 1 97 ? 27.784 -8.650 -27.845 1.00 92.31 97 CYS A O 1
ATOM 772 N N . GLU A 1 98 ? 27.947 -10.368 -29.279 1.00 88.50 98 GLU A N 1
ATOM 773 C CA . GLU A 1 98 ? 27.615 -11.428 -28.314 1.00 88.50 98 GLU A CA 1
ATOM 774 C C . GLU A 1 98 ? 28.804 -11.790 -27.411 1.00 88.50 98 GLU A C 1
ATOM 776 O O . GLU A 1 98 ? 28.614 -12.176 -26.259 1.00 88.50 98 GLU A O 1
ATOM 781 N N . ILE A 1 99 ? 30.034 -11.638 -27.923 1.00 90.88 99 ILE A N 1
ATOM 782 C CA . ILE A 1 99 ? 31.281 -11.913 -27.204 1.00 90.88 99 ILE A CA 1
ATOM 783 C C . ILE A 1 99 ? 32.237 -10.746 -27.445 1.00 90.88 99 ILE A C 1
ATOM 785 O O . ILE A 1 99 ? 32.775 -10.568 -28.541 1.00 90.88 99 ILE A O 1
ATOM 789 N N . TYR A 1 100 ? 32.478 -9.949 -26.404 1.00 91.62 100 TYR A N 1
ATOM 790 C CA . TYR A 1 100 ? 33.406 -8.829 -26.507 1.00 91.62 100 TYR A CA 1
ATOM 791 C C . TYR A 1 100 ? 34.821 -9.330 -26.792 1.00 91.62 100 TYR A C 1
ATOM 793 O O . TYR A 1 100 ? 35.315 -10.271 -26.177 1.00 91.62 100 TYR A O 1
ATOM 801 N N . LYS A 1 101 ? 35.473 -8.669 -27.746 1.00 91.94 101 LYS A N 1
ATOM 802 C CA . LYS A 1 101 ? 36.820 -9.027 -28.221 1.00 91.94 101 LYS A CA 1
ATOM 803 C C . LYS A 1 101 ? 37.898 -8.201 -27.518 1.00 91.94 101 LYS A C 1
ATOM 805 O O . LYS A 1 101 ? 39.057 -8.591 -27.481 1.00 91.94 101 LYS A O 1
ATOM 810 N N . SER A 1 102 ? 37.503 -7.046 -26.991 1.00 95.31 102 SER A N 1
ATOM 811 C CA . SER A 1 102 ? 38.316 -6.098 -26.240 1.00 95.31 102 SER A CA 1
ATOM 812 C C . SER A 1 102 ? 37.392 -5.111 -25.522 1.00 95.31 102 SER A C 1
ATOM 814 O O . SER A 1 102 ? 36.207 -5.008 -25.858 1.00 95.31 102 SER A O 1
ATOM 816 N N . ASP A 1 103 ? 37.941 -4.335 -24.591 1.00 94.38 103 ASP A N 1
ATOM 817 C CA . ASP A 1 103 ? 37.203 -3.258 -23.920 1.00 94.38 103 ASP A CA 1
ATOM 818 C C . ASP A 1 103 ? 36.714 -2.192 -24.914 1.00 94.38 103 ASP A C 1
ATOM 820 O O . ASP A 1 103 ? 35.599 -1.686 -24.792 1.00 94.38 103 ASP A O 1
ATOM 824 N N . GLY A 1 104 ? 37.506 -1.897 -25.953 1.00 95.00 104 GLY A N 1
ATOM 825 C CA . GLY A 1 104 ? 37.100 -0.998 -27.038 1.00 95.00 104 GLY A CA 1
ATOM 826 C C . GLY A 1 104 ? 35.880 -1.528 -27.799 1.00 95.00 104 GLY A C 1
ATOM 827 O O . GLY A 1 104 ? 34.897 -0.809 -27.967 1.00 95.00 104 GLY A O 1
ATOM 828 N N . HIS A 1 105 ? 35.894 -2.815 -28.161 1.00 94.38 105 HIS A N 1
ATOM 829 C CA . HIS A 1 105 ? 34.767 -3.468 -28.834 1.00 94.38 105 HIS A CA 1
ATOM 830 C C . HIS A 1 105 ? 33.506 -3.500 -27.950 1.00 94.38 105 HIS A C 1
ATOM 832 O O . HIS A 1 105 ? 32.396 -3.279 -28.432 1.00 94.38 105 HIS A O 1
ATOM 838 N N . MET A 1 106 ? 33.661 -3.704 -26.638 1.00 93.75 106 MET A N 1
ATOM 839 C CA . MET A 1 106 ? 32.549 -3.610 -25.686 1.00 93.75 106 MET A CA 1
ATOM 840 C C . MET A 1 106 ? 31.899 -2.221 -25.718 1.00 93.75 106 MET A C 1
ATOM 842 O O . MET A 1 106 ? 30.673 -2.114 -25.800 1.00 93.75 106 MET A O 1
ATOM 846 N N . VAL A 1 107 ? 32.703 -1.154 -25.668 1.00 95.75 107 VAL A N 1
ATOM 847 C CA . VAL A 1 107 ? 32.198 0.226 -25.705 1.00 95.75 107 VAL A CA 1
ATOM 848 C C . VAL A 1 107 ? 31.460 0.501 -27.015 1.00 95.75 107 VAL A C 1
ATOM 850 O O . VAL A 1 107 ? 30.378 1.086 -26.988 1.00 95.75 107 VAL A O 1
ATOM 853 N N . GLU A 1 108 ? 31.980 0.037 -28.151 1.00 94.88 108 GLU A N 1
ATOM 854 C CA . GLU A 1 108 ? 31.315 0.158 -29.455 1.00 94.88 108 GLU A CA 1
ATOM 855 C C . GLU A 1 108 ? 29.945 -0.535 -29.476 1.00 94.88 108 GLU A C 1
ATOM 857 O O . GLU A 1 108 ? 28.946 0.087 -29.850 1.00 94.88 108 GLU A O 1
ATOM 862 N N . CYS A 1 109 ? 29.863 -1.778 -28.996 1.00 95.62 109 CYS A N 1
ATOM 863 C CA . CYS A 1 109 ? 28.610 -2.531 -28.909 1.00 95.62 109 CYS A CA 1
ATOM 864 C C . CYS A 1 109 ? 27.587 -1.871 -27.968 1.00 95.62 109 CYS A C 1
ATOM 866 O O . CYS A 1 109 ? 26.398 -1.781 -28.293 1.00 95.62 109 CYS A O 1
ATOM 868 N N . ILE A 1 110 ? 28.030 -1.360 -26.814 1.00 95.12 110 ILE A N 1
ATOM 869 C CA . ILE A 1 110 ? 27.163 -0.630 -25.877 1.00 95.12 110 ILE A CA 1
ATOM 870 C C . ILE A 1 110 ? 26.672 0.674 -26.513 1.00 95.12 110 ILE A C 1
ATOM 872 O O . ILE A 1 110 ? 25.476 0.967 -26.459 1.00 95.12 110 ILE A O 1
ATOM 876 N N . ASN A 1 111 ? 27.558 1.432 -27.158 1.00 96.19 111 ASN A N 1
ATOM 877 C CA . ASN A 1 111 ? 27.209 2.677 -27.839 1.00 96.19 111 ASN A CA 1
ATOM 878 C C . ASN A 1 111 ? 26.199 2.441 -28.966 1.00 96.19 111 ASN A C 1
ATOM 880 O O . ASN A 1 111 ? 25.240 3.205 -29.099 1.00 96.19 111 ASN A O 1
ATOM 884 N N . HIS A 1 112 ? 26.366 1.362 -29.737 1.00 95.38 112 HIS A N 1
ATOM 885 C CA . HIS A 1 112 ? 25.402 0.948 -30.752 1.00 95.38 112 HIS A CA 1
ATOM 886 C C . HIS A 1 112 ? 24.024 0.681 -30.134 1.00 95.38 112 HIS A C 1
ATOM 888 O O . HIS A 1 112 ? 23.026 1.274 -30.550 1.00 95.38 112 HIS A O 1
ATOM 894 N N . LYS A 1 113 ? 23.970 -0.142 -29.080 1.00 95.19 113 LYS A N 1
ATOM 895 C CA . LYS A 1 113 ? 22.728 -0.451 -28.360 1.00 95.19 113 LYS 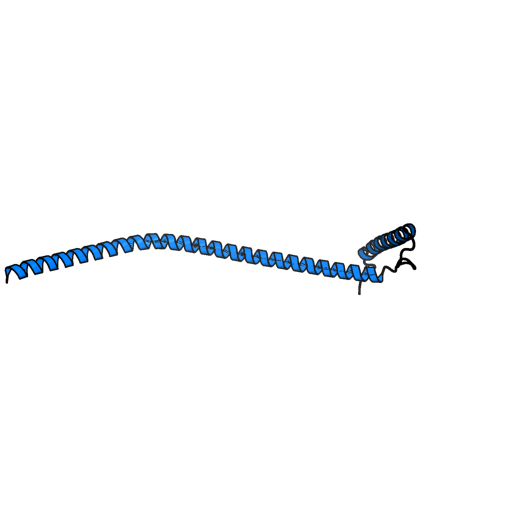A CA 1
ATOM 896 C C . LYS A 1 113 ? 22.054 0.802 -27.801 1.00 95.19 113 LYS A C 1
ATOM 898 O O . LYS A 1 113 ? 20.835 0.934 -27.886 1.00 95.19 113 LYS A O 1
ATOM 903 N N . MET A 1 114 ? 22.830 1.734 -27.249 1.00 96.19 114 MET A N 1
ATOM 904 C CA . MET A 1 114 ? 22.323 3.001 -26.715 1.00 96.19 114 MET A CA 1
ATOM 905 C C . MET A 1 114 ? 21.734 3.897 -27.807 1.00 96.19 114 MET A C 1
ATOM 907 O O . MET A 1 114 ? 20.653 4.456 -27.613 1.00 96.19 114 MET A O 1
ATOM 911 N N . ARG A 1 115 ? 22.395 3.998 -28.968 1.00 96.56 115 ARG A N 1
ATOM 912 C CA . ARG A 1 115 ? 21.880 4.753 -30.119 1.00 96.56 115 ARG A CA 1
ATOM 913 C C . ARG A 1 115 ? 20.571 4.155 -30.629 1.00 96.56 115 ARG A C 1
ATOM 915 O O . ARG A 1 115 ? 19.577 4.873 -30.719 1.00 96.56 115 ARG A O 1
ATOM 922 N N . ALA A 1 116 ? 20.550 2.841 -30.851 1.00 96.19 116 ALA A N 1
ATOM 923 C CA . ALA A 1 116 ? 19.359 2.129 -31.302 1.00 96.19 116 ALA A CA 1
ATOM 924 C C . ALA A 1 116 ? 18.199 2.267 -30.304 1.00 96.19 116 ALA A C 1
ATOM 926 O O . ALA A 1 116 ? 17.052 2.446 -30.705 1.00 96.19 116 ALA A O 1
ATOM 927 N N . LYS A 1 117 ? 18.486 2.269 -28.995 1.00 96.38 117 LYS A N 1
ATOM 928 C CA . LYS A 1 117 ? 17.481 2.525 -27.955 1.00 96.38 117 LYS A CA 1
ATOM 929 C C . LYS A 1 117 ? 16.897 3.933 -28.046 1.00 96.38 117 LYS A C 1
ATOM 931 O O . LYS A 1 117 ? 15.686 4.093 -27.924 1.00 96.38 117 LYS A O 1
ATOM 936 N N . GLY A 1 118 ? 17.731 4.944 -28.285 1.00 96.00 118 GLY A N 1
ATOM 937 C CA . GLY A 1 118 ? 17.271 6.321 -28.474 1.00 96.00 118 GLY A CA 1
ATOM 938 C C . GLY A 1 118 ? 16.376 6.490 -29.706 1.00 96.00 118 GLY A C 1
ATOM 939 O O . GLY A 1 118 ? 15.387 7.219 -29.653 1.00 96.00 118 GLY A O 1
ATOM 940 N N . GLU A 1 119 ? 16.687 5.802 -30.803 1.00 95.69 119 GLU A N 1
ATOM 941 C CA . GLU A 1 119 ? 15.851 5.786 -32.012 1.00 95.69 119 GLU A CA 1
ATOM 942 C C . GLU A 1 119 ? 14.536 5.044 -31.783 1.00 95.69 119 GLU A C 1
ATOM 944 O O . GLU A 1 119 ? 13.467 5.592 -32.060 1.00 95.69 119 GLU A O 1
ATOM 949 N N . PHE A 1 120 ? 14.600 3.857 -31.178 1.00 96.44 120 PHE A N 1
ATOM 950 C CA . PHE A 1 120 ? 13.424 3.083 -30.801 1.00 96.44 120 PHE A CA 1
ATOM 951 C C . PHE A 1 120 ? 12.447 3.908 -29.965 1.00 96.44 120 PHE A C 1
ATOM 953 O O . PHE A 1 120 ? 11.258 3.933 -30.258 1.00 96.44 120 PHE A O 1
ATOM 960 N N . GLU A 1 121 ? 12.921 4.628 -28.944 1.00 94.81 121 GLU A N 1
ATOM 961 C CA . GLU A 1 121 ? 12.034 5.429 -28.097 1.00 94.81 121 GLU A CA 1
ATOM 962 C C . GLU A 1 121 ? 11.344 6.566 -28.855 1.00 94.81 121 GLU A C 1
ATOM 964 O O . GLU A 1 121 ? 10.176 6.853 -28.578 1.00 94.81 121 GLU A O 1
ATOM 969 N N . LYS A 1 122 ? 12.020 7.178 -29.838 1.00 94.56 122 LYS A N 1
ATOM 970 C CA . LYS A 1 122 ? 11.411 8.192 -30.711 1.00 94.56 122 LYS A CA 1
ATOM 971 C C . LYS A 1 122 ? 10.293 7.584 -31.557 1.00 94.56 122 LYS A C 1
ATOM 973 O O . LYS A 1 122 ? 9.190 8.128 -31.577 1.00 94.56 122 LYS A O 1
ATOM 978 N N . VAL A 1 123 ? 10.557 6.451 -32.208 1.00 92.94 123 VAL A N 1
ATOM 979 C CA . VAL A 1 123 ? 9.589 5.799 -33.106 1.00 92.94 123 VAL A CA 1
ATOM 980 C C . VAL A 1 123 ? 8.427 5.177 -32.323 1.00 92.94 123 VAL A C 1
ATOM 982 O O . VAL A 1 123 ? 7.269 5.345 -32.702 1.00 92.94 123 VAL A O 1
ATOM 985 N N . TYR A 1 124 ? 8.702 4.534 -31.186 1.00 91.38 124 TYR A N 1
ATOM 986 C CA . TYR A 1 124 ? 7.690 3.945 -30.306 1.00 91.38 124 TYR A CA 1
ATOM 987 C C . TYR A 1 124 ? 6.748 5.015 -29.737 1.00 91.38 124 TYR A C 1
ATOM 989 O O . TYR A 1 124 ? 5.533 4.835 -29.727 1.00 91.38 124 TYR A O 1
ATOM 997 N N . LYS A 1 125 ? 7.280 6.177 -29.324 1.00 90.38 125 LYS A N 1
ATOM 998 C CA . LYS A 1 125 ? 6.461 7.308 -28.851 1.00 90.38 125 LYS A CA 1
ATOM 999 C C . LYS A 1 125 ? 5.617 7.933 -29.966 1.00 90.38 125 LYS A C 1
ATOM 1001 O O . LYS A 1 125 ? 4.524 8.415 -29.689 1.00 90.38 125 LYS A O 1
ATOM 1006 N N . ALA A 1 126 ? 6.109 7.916 -31.204 1.00 91.44 126 ALA A N 1
ATOM 1007 C CA . ALA A 1 126 ? 5.364 8.362 -32.379 1.00 91.44 126 ALA A CA 1
ATOM 1008 C C . ALA A 1 126 ? 4.299 7.348 -32.855 1.00 91.44 126 ALA A C 1
ATOM 1010 O O . ALA A 1 126 ? 3.570 7.641 -33.797 1.00 91.44 126 ALA A O 1
ATOM 1011 N N . GLY A 1 127 ? 4.200 6.169 -32.225 1.00 83.94 127 GLY A N 1
ATOM 1012 C CA . GLY A 1 127 ? 3.259 5.110 -32.605 1.00 83.94 127 GLY A CA 1
ATOM 1013 C C . GLY A 1 127 ? 3.689 4.287 -33.824 1.00 83.94 127 GLY A C 1
ATOM 1014 O O . GLY A 1 127 ? 2.895 3.504 -34.333 1.00 83.94 127 GLY A O 1
ATOM 1015 N N . GLY A 1 128 ? 4.930 4.447 -34.298 1.00 77.62 128 GLY A N 1
ATOM 1016 C CA . GLY A 1 128 ? 5.430 3.779 -35.505 1.00 77.62 128 GLY A CA 1
ATOM 1017 C C . GLY A 1 128 ? 5.794 2.302 -35.319 1.00 77.62 128 GLY A C 1
ATOM 1018 O O . GLY A 1 128 ? 5.972 1.596 -36.304 1.00 77.62 128 GLY A O 1
ATOM 1019 N N . ILE A 1 129 ? 5.903 1.823 -34.075 1.00 74.44 129 ILE A N 1
ATOM 1020 C CA . ILE A 1 129 ? 6.171 0.417 -33.744 1.00 74.44 129 ILE A CA 1
ATOM 1021 C C . ILE A 1 129 ? 5.130 -0.015 -32.712 1.00 74.44 129 ILE A C 1
ATOM 1023 O O . ILE A 1 129 ? 5.137 0.471 -31.581 1.00 74.44 129 ILE A O 1
ATOM 1027 N N . SER A 1 130 ? 4.236 -0.922 -33.104 1.00 63.25 130 SER A N 1
ATOM 1028 C CA . SER A 1 130 ? 3.247 -1.538 -32.218 1.00 63.25 130 SER A CA 1
ATOM 1029 C C . SER A 1 130 ? 3.601 -3.011 -32.040 1.00 63.25 130 SER A C 1
ATOM 1031 O O . SER A 1 130 ? 3.678 -3.738 -33.029 1.00 63.25 130 SER A O 1
ATOM 1033 N N . SER A 1 131 ? 3.823 -3.460 -30.798 1.00 56.28 131 SER A N 1
ATOM 1034 C CA . SER A 1 131 ? 3.940 -4.895 -30.506 1.00 56.28 131 SER A CA 1
ATOM 1035 C C . SER A 1 131 ? 2.580 -5.538 -30.780 1.00 56.28 131 SER A C 1
ATOM 1037 O O . SER A 1 131 ? 1.635 -5.279 -30.024 1.00 56.28 131 SER A O 1
ATOM 1039 N N . THR A 1 132 ? 2.467 -6.302 -31.864 1.00 50.62 132 THR A N 1
ATOM 1040 C CA . THR A 1 132 ? 1.265 -7.098 -32.154 1.00 50.62 132 THR A CA 1
ATOM 1041 C C . THR A 1 132 ? 1.186 -8.301 -31.218 1.00 50.62 132 THR A C 1
ATOM 1043 O O . THR A 1 132 ? 2.252 -8.783 -30.767 1.00 50.62 132 THR A O 1
#

Foldseek 3Di:
DVVVVVVVVVVVVVVVVVVVVVVVVVVVVVVVVVVVVVVVVVVVVVVVVVVVVVVVVVVVVVVVVVVVVVVVVVVVVVVVVFLVLLLVVQDDFPPPCVPQPDPVSVVVRVVVSVVSVVVSVVCVVVVNTGRD

Secondary structure (DSSP, 8-state):
-HHHHHHHHHHHHHHHHHHHHHHHHHHHHHHHHHHHHHHHHHHHHHHHHHHHHHHHHHHHHHHHHHHHHHHHHHHHHHHHHHHHHHHHHH--PPTTTTS-SSHHHHHHHHHHHHHHHHHHHHHHHTT-----

Sequence (132 aa):
MKLVLKIASGVLLAGIITFAVRAAYVSYTVHIATEALREAVTEQQERAAMMQAEREEQARLKKLQQQRAIDAARKKSQEYAKKQRAWNDYYVAPEGCEIYKSDGHMVECINHKMRAKGEFEKVYKAGGISST

Radius of gyration: 44.62 Å; chains: 1; bounding box: 83×31×114 Å

pLDDT: mean 91.39, std 7.71, range [50.62, 97.5]